Protein AF-A0A8J7PL52-F1 (afdb_monomer_lite)

Radius of gyration: 14.17 Å; chains: 1; bounding box: 39×32×34 Å

Structure (mmCIF, N/CA/C/O backbone):
data_AF-A0A8J7PL52-F1
#
_entry.id   AF-A0A8J7PL52-F1
#
loop_
_atom_site.group_PDB
_atom_site.id
_atom_site.type_symbol
_atom_site.label_atom_id
_atom_site.label_alt_id
_atom_site.label_comp_id
_atom_site.label_asym_id
_atom_site.label_entity_id
_atom_site.label_seq_id
_atom_site.pdbx_PDB_ins_code
_atom_site.Cartn_x
_atom_site.Cartn_y
_atom_site.Cartn_z
_atom_site.occupancy
_atom_site.B_iso_or_equiv
_atom_site.auth_seq_id
_atom_site.auth_comp_id
_atom_site.auth_asym_id
_atom_site.auth_atom_id
_atom_site.pdbx_PDB_model_num
ATOM 1 N N . LEU A 1 1 ? 4.725 17.371 16.155 1.00 55.59 1 LEU A N 1
ATOM 2 C CA . LEU A 1 1 ? 4.715 17.579 14.690 1.00 55.59 1 LEU A CA 1
ATOM 3 C C . LEU A 1 1 ? 3.381 18.210 14.298 1.00 55.59 1 LEU A C 1
ATOM 5 O O . LEU A 1 1 ? 2.361 17.614 14.605 1.00 55.59 1 LEU A O 1
ATOM 9 N N . ARG A 1 2 ? 3.364 19.406 13.696 1.00 74.69 2 ARG A N 1
ATOM 10 C CA . ARG A 1 2 ? 2.141 20.050 13.156 1.00 74.69 2 ARG A CA 1
ATOM 11 C C . ARG A 1 2 ? 2.267 20.385 11.660 1.00 74.69 2 ARG A C 1
ATOM 13 O O . ARG A 1 2 ? 1.568 21.255 11.165 1.00 74.69 2 ARG A O 1
ATOM 20 N N . SER A 1 3 ? 3.195 19.735 10.958 1.00 84.31 3 SER A N 1
ATOM 21 C CA . SER A 1 3 ? 3.401 19.930 9.522 1.00 84.31 3 SER A CA 1
ATOM 22 C C . SER A 1 3 ? 3.260 18.602 8.786 1.00 84.31 3 SER A C 1
ATOM 24 O O . SER A 1 3 ? 3.773 17.583 9.255 1.00 84.31 3 SER A O 1
ATOM 26 N N . HIS A 1 4 ? 2.595 18.643 7.631 1.00 85.69 4 HIS A N 1
ATOM 27 C CA . HIS A 1 4 ? 2.434 17.517 6.710 1.00 85.69 4 HIS A CA 1
ATOM 28 C C . HIS A 1 4 ? 3.709 17.219 5.909 1.00 85.69 4 HIS A C 1
ATOM 30 O O . HIS A 1 4 ? 3.846 16.118 5.384 1.00 85.69 4 HIS A O 1
ATOM 36 N N . THR A 1 5 ? 4.693 18.130 5.904 1.00 90.50 5 THR A N 1
ATOM 37 C CA . THR A 1 5 ? 5.919 18.032 5.090 1.00 90.50 5 THR A CA 1
ATOM 38 C C . THR A 1 5 ? 6.642 16.689 5.216 1.00 90.50 5 THR A C 1
ATOM 40 O O . THR A 1 5 ? 7.154 16.169 4.231 1.00 90.50 5 THR A O 1
ATOM 43 N N . ALA A 1 6 ? 6.697 16.105 6.418 1.00 88.00 6 ALA A N 1
ATOM 44 C CA . ALA A 1 6 ? 7.358 14.815 6.616 1.00 88.00 6 ALA A CA 1
ATOM 45 C C . ALA A 1 6 ? 6.639 13.673 5.877 1.00 88.00 6 ALA A C 1
ATOM 47 O O . ALA A 1 6 ? 7.295 12.802 5.310 1.00 88.00 6 ALA A O 1
ATOM 48 N N . LEU A 1 7 ? 5.305 13.693 5.870 1.00 88.00 7 LEU A N 1
ATOM 49 C CA . LEU A 1 7 ? 4.492 12.705 5.170 1.00 88.00 7 LEU A CA 1
ATOM 50 C C . LEU A 1 7 ? 4.576 12.911 3.655 1.00 88.00 7 LEU A C 1
ATOM 52 O O . LEU A 1 7 ? 4.818 11.946 2.936 1.00 88.00 7 LEU A O 1
ATOM 56 N N . ASP A 1 8 ? 4.478 14.157 3.188 1.00 90.88 8 ASP A N 1
ATOM 57 C CA . ASP A 1 8 ? 4.597 14.485 1.764 1.00 90.88 8 ASP A CA 1
ATOM 58 C C . ASP A 1 8 ? 5.935 13.997 1.206 1.00 90.88 8 ASP A C 1
ATOM 60 O O . ASP A 1 8 ? 5.977 13.269 0.218 1.00 90.88 8 ASP A O 1
ATOM 64 N N . ASN A 1 9 ? 7.033 14.306 1.902 1.00 90.69 9 ASN A N 1
ATOM 65 C CA . ASN A 1 9 ? 8.378 13.910 1.487 1.00 90.69 9 ASN A CA 1
ATOM 66 C C . ASN A 1 9 ? 8.627 12.400 1.545 1.00 90.69 9 ASN A C 1
ATOM 68 O O . ASN A 1 9 ? 9.500 11.892 0.836 1.00 90.69 9 ASN A O 1
ATOM 72 N N . ALA A 1 10 ? 7.914 11.679 2.408 1.00 89.75 10 ALA A N 1
ATOM 73 C CA . ALA A 1 10 ? 8.072 10.238 2.567 1.00 89.75 10 ALA A CA 1
ATOM 74 C C . ALA A 1 10 ? 7.124 9.423 1.674 1.00 89.75 10 ALA A C 1
ATOM 76 O O . ALA A 1 10 ? 7.367 8.226 1.493 1.00 89.75 10 ALA A O 1
ATOM 77 N N . VAL A 1 11 ? 6.056 10.043 1.158 1.00 93.38 11 VAL A N 1
ATOM 78 C CA . VAL A 1 11 ? 4.938 9.349 0.507 1.00 93.38 11 VAL A CA 1
ATOM 79 C C . VAL A 1 11 ? 4.409 10.113 -0.702 1.00 93.38 11 VAL A C 1
ATOM 81 O O . VAL A 1 11 ? 4.616 9.674 -1.828 1.00 93.38 11 VAL A O 1
ATOM 84 N N . PHE A 1 12 ? 3.722 11.236 -0.486 1.00 92.06 12 PHE A N 1
ATOM 85 C CA . PHE A 1 12 ? 2.855 11.821 -1.514 1.00 92.06 12 PHE A CA 1
ATOM 86 C C . PHE A 1 12 ? 3.608 12.533 -2.638 1.00 92.06 12 PHE A C 1
ATOM 88 O O . PHE A 1 12 ? 3.080 12.655 -3.736 1.00 92.06 12 PHE A O 1
ATOM 95 N N . ASN A 1 13 ? 4.848 12.971 -2.404 1.00 92.25 13 ASN A N 1
ATOM 96 C CA . ASN A 1 13 ? 5.658 13.626 -3.431 1.00 92.25 13 ASN A CA 1
ATOM 97 C C . ASN A 1 13 ? 6.450 12.656 -4.320 1.00 92.25 13 ASN A C 1
ATOM 99 O O . ASN A 1 13 ? 7.263 13.100 -5.133 1.00 92.25 13 ASN A O 1
ATOM 103 N N . LYS A 1 14 ? 6.274 11.339 -4.151 1.00 90.31 14 LYS A N 1
ATOM 104 C CA . LYS A 1 14 ? 6.951 10.358 -4.999 1.00 90.31 14 LYS A CA 1
ATOM 105 C C . LYS A 1 14 ? 6.273 10.308 -6.368 1.00 90.31 14 LYS A C 1
ATOM 107 O O . LYS A 1 14 ? 5.055 10.176 -6.416 1.00 90.31 14 LYS A O 1
ATOM 112 N N . PRO A 1 15 ? 7.033 10.336 -7.478 1.00 90.75 15 PRO A N 1
ATOM 113 C CA . PRO A 1 15 ? 6.455 10.298 -8.825 1.00 90.75 15 PRO A CA 1
ATOM 114 C C . PRO A 1 15 ? 5.703 8.991 -9.122 1.00 90.75 15 PRO A C 1
ATOM 116 O O . PRO A 1 15 ? 4.910 8.936 -10.050 1.00 90.75 15 PRO A O 1
ATOM 119 N N . TYR A 1 16 ? 5.953 7.952 -8.327 1.00 91.50 16 TYR A N 1
ATOM 120 C CA . TYR A 1 16 ? 5.304 6.645 -8.388 1.00 91.50 16 TYR A CA 1
ATOM 121 C C . TYR A 1 16 ? 4.254 6.431 -7.283 1.00 91.50 16 TYR A C 1
ATOM 123 O O . TYR A 1 16 ? 3.842 5.299 -7.038 1.00 91.50 16 TYR A O 1
ATOM 131 N N . PHE A 1 17 ? 3.855 7.481 -6.556 1.00 95.12 17 PHE A N 1
ATOM 132 C CA . PHE A 1 17 ? 2.730 7.379 -5.631 1.00 95.12 17 PHE A CA 1
ATOM 133 C C . PHE A 1 17 ? 1.433 7.153 -6.414 1.00 95.12 17 PHE A C 1
ATOM 135 O O . PHE A 1 17 ? 1.078 7.959 -7.272 1.00 95.12 17 PHE A O 1
ATOM 142 N N . ASP A 1 18 ? 0.722 6.077 -6.083 1.00 96.62 18 ASP A N 1
ATOM 143 C CA . ASP A 1 18 ? -0.603 5.777 -6.618 1.00 96.62 18 ASP A CA 1
ATOM 144 C C . ASP A 1 18 ? -1.644 5.869 -5.486 1.00 96.62 18 ASP A C 1
ATOM 146 O O . ASP A 1 18 ? -1.603 5.059 -4.550 1.00 96.62 18 ASP A O 1
ATOM 150 N N . PRO A 1 19 ? -2.597 6.819 -5.551 1.00 96.38 19 PRO A N 1
ATOM 151 C CA . PRO A 1 19 ? -3.694 6.909 -4.593 1.00 96.38 19 PRO A CA 1
ATOM 15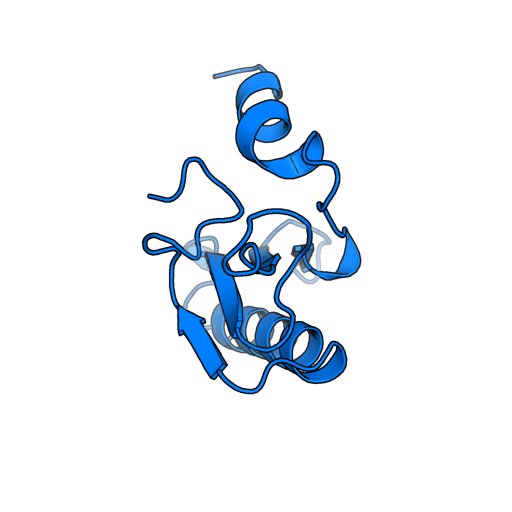2 C C . PRO A 1 19 ? -4.508 5.616 -4.460 1.00 96.38 19 PRO A C 1
ATOM 154 O O . PRO A 1 19 ? -5.015 5.339 -3.375 1.00 96.38 19 PRO A O 1
ATOM 157 N N . ALA A 1 20 ? -4.619 4.805 -5.518 1.00 97.69 20 ALA A N 1
ATOM 158 C CA . ALA A 1 20 ? -5.352 3.540 -5.479 1.00 97.69 20 ALA A CA 1
ATOM 159 C C . ALA A 1 20 ? -4.677 2.482 -4.586 1.00 97.69 20 ALA A C 1
ATOM 161 O O . ALA A 1 20 ? -5.345 1.557 -4.124 1.00 97.69 20 ALA A O 1
ATOM 162 N N . GLY A 1 21 ? -3.379 2.636 -4.298 1.00 97.12 21 GLY A N 1
ATOM 163 C CA . GLY A 1 21 ? -2.643 1.808 -3.342 1.00 97.12 21 GLY A CA 1
ATOM 164 C C . GLY A 1 21 ? -2.787 2.252 -1.882 1.00 97.12 21 GLY A C 1
ATOM 165 O O . GLY A 1 21 ? -2.299 1.553 -0.987 1.00 97.12 21 GLY A O 1
ATOM 166 N N . PHE A 1 22 ? -3.433 3.396 -1.618 1.00 97.75 22 PHE A N 1
ATOM 167 C CA . PHE A 1 22 ? -3.606 3.973 -0.284 1.00 97.75 22 PHE A CA 1
ATOM 168 C C . PHE A 1 22 ? -5.055 3.826 0.199 1.00 97.75 22 PHE A C 1
ATOM 170 O O . PHE A 1 22 ? -5.963 4.533 -0.230 1.00 97.75 22 PHE A O 1
ATOM 177 N N . PHE A 1 23 ? -5.273 2.923 1.150 1.00 98.38 23 PHE A N 1
ATOM 178 C CA . PHE A 1 23 ? -6.594 2.591 1.670 1.00 98.38 23 PHE A CA 1
ATOM 179 C C . PHE A 1 23 ? -6.846 3.250 3.015 1.00 98.38 23 PHE A C 1
ATOM 181 O O . PHE A 1 23 ? -6.013 3.189 3.920 1.00 98.38 23 PHE A O 1
ATOM 188 N N . VAL A 1 24 ? -8.046 3.794 3.176 1.00 98.00 24 VAL A N 1
ATOM 189 C CA . VAL A 1 24 ? -8.548 4.341 4.434 1.00 98.00 24 VAL A CA 1
ATOM 190 C C . VAL A 1 24 ? -9.771 3.539 4.860 1.00 98.00 24 VAL A C 1
ATOM 192 O O . VAL A 1 24 ? -10.629 3.222 4.041 1.00 98.00 24 VAL A O 1
ATOM 195 N N . ALA A 1 25 ? -9.834 3.188 6.142 1.00 98.19 25 ALA A N 1
ATOM 196 C CA . ALA A 1 25 ? -11.013 2.597 6.755 1.00 98.19 25 ALA A CA 1
ATOM 197 C C . ALA A 1 25 ? -11.713 3.645 7.617 1.00 98.19 25 ALA A C 1
ATOM 199 O O . ALA A 1 25 ? -11.073 4.284 8.459 1.00 98.19 25 ALA A O 1
ATOM 200 N N . GLU A 1 26 ? -13.022 3.762 7.446 1.00 97.94 26 GLU A N 1
ATOM 201 C CA . GLU A 1 26 ? -13.898 4.608 8.251 1.00 97.94 26 GLU A CA 1
ATOM 202 C C . GLU A 1 26 ? -14.844 3.732 9.080 1.00 97.94 26 GLU A C 1
ATOM 204 O O . GLU A 1 26 ?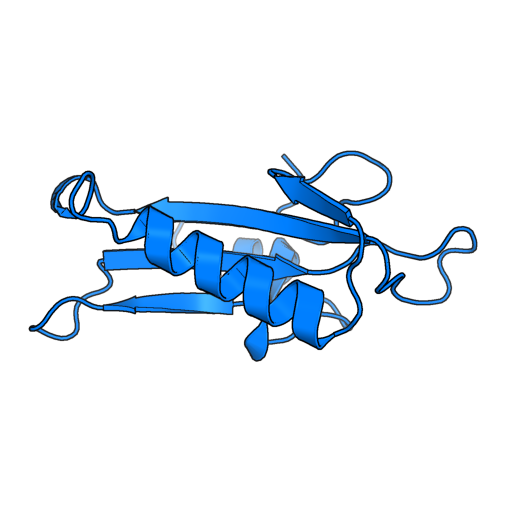 -15.155 2.603 8.696 1.00 97.94 26 GLU A O 1
ATOM 209 N N . ASP A 1 27 ? -15.244 4.222 10.250 1.00 95.56 27 ASP A N 1
ATOM 210 C CA . ASP A 1 27 ? -16.336 3.636 11.025 1.00 95.56 27 ASP A CA 1
ATOM 211 C C . ASP A 1 27 ? -17.704 4.123 10.518 1.00 95.56 27 ASP A C 1
ATOM 213 O O . ASP A 1 27 ? -17.791 5.001 9.660 1.00 95.56 27 ASP A O 1
ATOM 217 N N . ASP A 1 28 ? -18.786 3.583 11.080 1.00 94.38 28 ASP A N 1
ATOM 218 C CA . ASP A 1 28 ? -20.159 3.930 10.676 1.00 94.38 28 ASP A CA 1
ATOM 219 C C . ASP A 1 28 ? -20.504 5.419 10.882 1.00 94.38 28 ASP A C 1
ATOM 221 O O . ASP A 1 28 ? -21.478 5.919 10.325 1.00 94.38 28 ASP A O 1
ATOM 225 N N . ALA A 1 29 ? -19.716 6.140 11.687 1.00 96.00 29 ALA A N 1
ATOM 226 C CA . ALA A 1 29 ? -19.858 7.573 11.922 1.00 96.00 29 ALA A CA 1
ATOM 227 C C . ALA A 1 29 ? -18.939 8.421 11.015 1.00 96.00 29 ALA A C 1
ATOM 229 O O . ALA A 1 29 ? -18.832 9.630 11.228 1.00 96.00 29 ALA A O 1
ATOM 230 N N . GLY A 1 30 ? -18.256 7.810 10.039 1.00 95.88 30 GLY A N 1
ATOM 231 C CA . GLY A 1 30 ? -17.335 8.477 9.114 1.00 95.88 30 GLY A CA 1
ATOM 232 C C . GLY A 1 30 ? -15.985 8.848 9.734 1.00 95.88 30 GLY A C 1
ATOM 233 O O . GLY A 1 30 ? -15.275 9.714 9.224 1.00 95.88 30 GLY A O 1
ATOM 234 N N . ARG A 1 31 ? -15.610 8.254 10.873 1.00 95.75 31 ARG A N 1
ATOM 235 C CA . ARG A 1 31 ? -14.327 8.541 11.534 1.00 95.75 31 ARG A CA 1
ATOM 236 C C . ARG A 1 31 ? -13.267 7.549 11.087 1.00 95.75 31 ARG A C 1
ATOM 238 O O . ARG A 1 31 ? -13.517 6.353 11.005 1.00 95.75 31 ARG A O 1
ATOM 245 N N . LEU A 1 32 ? -12.038 8.030 10.911 1.00 96.81 32 LEU A N 1
ATOM 246 C CA . LEU A 1 32 ? -10.892 7.192 10.547 1.00 96.81 32 LEU A CA 1
ATOM 247 C C . LEU A 1 32 ? -10.656 6.070 11.569 1.00 96.81 32 LEU A C 1
ATOM 249 O O . LEU A 1 32 ? -10.204 6.334 12.684 1.00 96.81 32 LEU A O 1
ATOM 253 N N . ALA A 1 33 ? -10.871 4.823 11.162 1.00 97.81 33 ALA A N 1
ATOM 254 C CA . ALA A 1 33 ? -10.621 3.612 11.942 1.00 97.81 33 ALA A CA 1
ATOM 255 C C . ALA A 1 33 ? -9.215 3.030 11.697 1.00 97.81 33 ALA A C 1
ATOM 257 O O . ALA A 1 33 ? -8.631 2.388 12.579 1.00 97.81 33 ALA A O 1
ATOM 258 N N . GLY A 1 34 ? -8.642 3.271 10.517 1.00 97.81 34 GLY A N 1
ATOM 259 C CA . GLY A 1 34 ? -7.310 2.800 10.147 1.00 97.81 34 GLY A CA 1
ATOM 260 C C . GLY A 1 34 ? -6.929 3.162 8.716 1.00 97.81 34 GLY A C 1
ATOM 261 O O . GLY A 1 34 ? -7.713 3.767 7.991 1.00 97.81 34 GLY A O 1
ATOM 262 N N . PHE A 1 35 ? -5.721 2.780 8.317 1.00 98.06 35 PHE A N 1
ATOM 263 C CA . PHE A 1 35 ? -5.257 2.906 6.939 1.00 98.06 35 PHE A CA 1
ATOM 264 C C . PHE A 1 35 ? -4.273 1.788 6.592 1.00 98.06 35 PHE A C 1
ATOM 266 O O . PHE A 1 35 ? -3.677 1.164 7.481 1.00 98.06 35 PHE A O 1
ATOM 273 N N . ALA A 1 36 ? -4.090 1.563 5.298 1.00 97.75 36 ALA A N 1
ATOM 274 C CA . ALA A 1 36 ? -3.028 0.731 4.764 1.00 97.75 36 ALA A CA 1
ATOM 275 C C . ALA A 1 36 ? -2.474 1.327 3.474 1.00 97.75 36 ALA A C 1
ATOM 277 O O . ALA A 1 36 ? -3.173 2.040 2.762 1.00 97.75 36 ALA A O 1
ATOM 278 N N . HIS A 1 37 ? -1.210 1.044 3.182 1.00 97.44 37 HIS A N 1
ATOM 279 C CA . HIS A 1 37 ? -0.560 1.537 1.976 1.00 97.44 37 HIS A CA 1
ATOM 280 C C . HIS A 1 37 ? 0.288 0.436 1.349 1.00 97.44 37 HIS A C 1
ATOM 282 O O . HIS A 1 37 ? 1.103 -0.190 2.035 1.00 97.44 37 HIS A O 1
ATOM 288 N N . ALA A 1 38 ? 0.092 0.218 0.053 1.00 96.88 38 ALA A N 1
ATOM 289 C CA . ALA A 1 38 ? 0.832 -0.734 -0.754 1.00 96.88 38 ALA A CA 1
ATOM 290 C C . ALA A 1 38 ? 1.477 -0.068 -1.974 1.00 96.88 38 ALA A C 1
ATOM 292 O O . ALA A 1 38 ? 0.971 0.922 -2.494 1.00 96.88 38 ALA A O 1
ATOM 293 N N . GLY A 1 39 ? 2.581 -0.639 -2.447 1.00 95.50 39 GLY A N 1
ATOM 294 C CA . GLY A 1 39 ? 3.277 -0.166 -3.638 1.00 95.50 39 GLY A CA 1
ATOM 295 C C . GLY A 1 39 ? 4.338 -1.139 -4.132 1.00 95.50 39 GLY A C 1
ATOM 296 O O . GLY A 1 39 ? 4.412 -2.282 -3.680 1.00 95.50 39 GLY A O 1
ATOM 297 N N . PHE A 1 40 ? 5.174 -0.660 -5.048 1.00 95.19 40 PHE A N 1
ATOM 298 C CA . PHE A 1 40 ? 6.153 -1.467 -5.775 1.00 95.19 40 PHE A CA 1
ATOM 299 C C . PHE A 1 40 ? 7.554 -0.894 -5.621 1.00 95.19 40 PHE A C 1
ATOM 301 O O . PHE A 1 40 ? 7.726 0.320 -5.544 1.00 95.19 40 PHE A O 1
ATOM 308 N N . GLY A 1 41 ? 8.555 -1.769 -5.559 1.00 90.56 41 GLY A N 1
ATOM 309 C CA . GLY A 1 41 ? 9.953 -1.348 -5.619 1.00 90.56 41 GLY A CA 1
ATOM 310 C C . GLY A 1 41 ? 10.404 -1.046 -7.050 1.00 90.56 41 GLY A 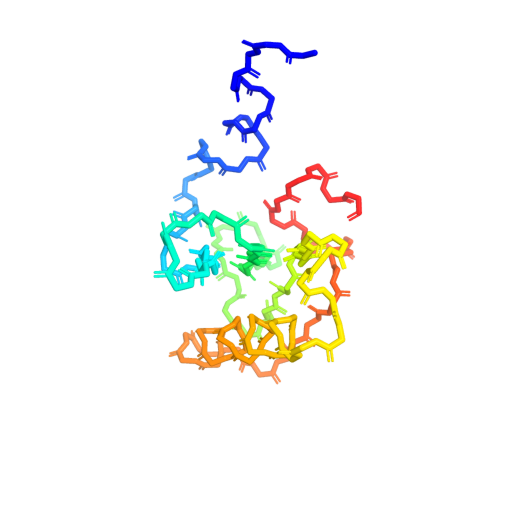C 1
ATOM 311 O O . GLY A 1 41 ? 9.659 -1.293 -7.999 1.00 90.56 41 GLY A O 1
ATOM 312 N N . PRO A 1 42 ? 11.627 -0.521 -7.211 1.00 91.25 42 PRO A N 1
ATOM 313 C CA . PRO A 1 42 ? 12.221 -0.362 -8.528 1.00 91.25 42 PRO A CA 1
ATOM 314 C C . PRO A 1 42 ? 12.609 -1.721 -9.133 1.00 91.25 42 PRO A C 1
ATOM 316 O O . PRO A 1 42 ? 12.819 -2.692 -8.404 1.00 91.25 42 PRO A O 1
ATOM 319 N N . ASN A 1 43 ? 12.749 -1.763 -10.455 1.00 91.56 43 ASN A N 1
ATOM 320 C CA . ASN A 1 43 ? 13.469 -2.820 -11.165 1.00 91.56 43 ASN A CA 1
ATOM 321 C C . ASN A 1 43 ? 14.993 -2.732 -10.923 1.00 91.56 43 ASN A C 1
ATOM 323 O O . ASN A 1 43 ? 15.488 -1.780 -10.317 1.00 91.56 43 ASN A O 1
ATOM 327 N N . ASP A 1 44 ? 15.743 -3.732 -11.394 1.00 89.56 44 ASP A N 1
ATOM 328 C CA . ASP A 1 44 ? 17.176 -3.882 -11.091 1.00 89.56 44 ASP A CA 1
ATOM 329 C C . ASP A 1 44 ? 18.047 -2.701 -11.559 1.00 89.56 44 ASP A C 1
ATOM 331 O O . ASP A 1 44 ? 19.030 -2.362 -10.900 1.00 89.56 44 ASP A O 1
ATOM 335 N N . ASP A 1 45 ? 17.687 -2.053 -12.671 1.00 92.31 45 ASP A N 1
ATOM 336 C CA . ASP A 1 45 ? 18.411 -0.899 -13.224 1.00 92.31 45 ASP A CA 1
ATOM 337 C C . ASP A 1 45 ? 17.891 0.461 -12.719 1.00 92.31 45 ASP A C 1
ATOM 339 O O . ASP A 1 45 ? 18.400 1.509 -13.122 1.00 92.31 45 ASP A O 1
ATOM 343 N N . LEU A 1 46 ? 16.912 0.450 -11.807 1.00 88.94 46 LEU A N 1
ATOM 344 C CA . LEU A 1 46 ? 16.290 1.625 -11.192 1.00 88.94 46 LEU A CA 1
ATOM 345 C C . LEU A 1 46 ? 15.589 2.576 -12.180 1.00 88.94 46 LEU A C 1
ATOM 347 O O . LEU A 1 46 ? 15.361 3.743 -11.850 1.00 88.94 46 LEU A O 1
ATOM 351 N N . SER A 1 47 ? 15.233 2.102 -13.374 1.00 91.44 47 SER A N 1
ATOM 352 C CA . SER A 1 47 ? 14.570 2.912 -14.402 1.00 91.44 47 SER A CA 1
ATOM 353 C C . SER A 1 47 ? 13.046 2.981 -14.249 1.00 91.44 47 SER A C 1
ATOM 355 O O . SER A 1 47 ? 12.432 3.951 -14.695 1.00 91.44 47 SER A O 1
ATOM 357 N N . ALA A 1 48 ? 12.425 1.975 -13.624 1.00 92.75 48 ALA A N 1
ATOM 358 C CA . ALA A 1 48 ? 10.970 1.849 -13.513 1.00 92.75 48 ALA A CA 1
ATOM 359 C C . ALA A 1 48 ? 10.543 1.044 -12.273 1.00 92.75 48 ALA A C 1
ATOM 361 O O . ALA A 1 48 ? 11.376 0.511 -11.542 1.00 92.75 48 ALA A O 1
ATOM 362 N N . LEU A 1 49 ? 9.232 0.943 -12.032 1.00 94.06 49 LEU A N 1
ATOM 363 C CA . LEU A 1 49 ? 8.679 0.045 -11.015 1.00 94.06 49 LEU A CA 1
ATOM 364 C C . LEU A 1 49 ? 8.707 -1.410 -11.497 1.00 94.06 49 LEU A C 1
ATOM 366 O O . LEU A 1 49 ? 8.300 -1.702 -12.621 1.00 94.06 49 LEU A O 1
ATOM 370 N N . ASP A 1 50 ? 9.098 -2.330 -10.619 1.00 94.50 50 ASP A N 1
ATOM 371 C CA . ASP A 1 50 ? 8.887 -3.762 -10.822 1.00 94.50 50 ASP A CA 1
ATOM 372 C C . ASP A 1 50 ? 7.546 -4.186 -10.214 1.00 94.50 50 ASP A C 1
ATOM 374 O O . ASP A 1 50 ? 7.398 -4.355 -9.001 1.00 94.50 50 ASP A O 1
ATOM 378 N N . HIS A 1 51 ? 6.558 -4.394 -11.081 1.00 96.06 51 HIS A N 1
ATOM 379 C CA . HIS A 1 51 ? 5.217 -4.802 -10.671 1.00 96.06 51 HIS A CA 1
ATOM 380 C C . HIS A 1 51 ? 5.126 -6.268 -10.239 1.00 96.06 51 HIS A C 1
ATOM 382 O O . HIS A 1 51 ? 4.108 -6.668 -9.683 1.00 96.06 51 HIS A O 1
ATOM 388 N N . SER A 1 52 ? 6.161 -7.086 -10.452 1.00 96.19 52 SER A N 1
ATOM 389 C CA . SER A 1 52 ? 6.130 -8.496 -10.052 1.00 96.19 52 SER A CA 1
ATOM 390 C C . SER A 1 52 ? 6.286 -8.696 -8.536 1.00 96.19 52 SER A C 1
ATOM 392 O O . SER A 1 52 ? 5.819 -9.716 -8.008 1.00 96.19 52 SER A O 1
ATOM 394 N N . HIS A 1 53 ? 6.842 -7.702 -7.829 1.00 93.81 53 HIS A N 1
ATOM 395 C CA . HIS A 1 53 ? 7.075 -7.703 -6.382 1.00 93.81 53 HIS A CA 1
ATOM 396 C C . HIS A 1 53 ? 6.322 -6.563 -5.680 1.00 93.81 53 HIS A C 1
ATOM 398 O O . HIS A 1 53 ? 6.788 -5.426 -5.599 1.00 93.81 53 HIS A O 1
ATOM 404 N N . GLY A 1 54 ? 5.165 -6.889 -5.106 1.00 95.62 54 GLY A N 1
ATOM 405 C CA . GLY A 1 54 ? 4.359 -5.954 -4.328 1.00 95.62 54 GLY A CA 1
ATOM 406 C C . GLY A 1 54 ? 4.770 -5.893 -2.856 1.00 95.62 54 GLY A C 1
ATOM 407 O O . GLY A 1 54 ? 5.150 -6.902 -2.255 1.00 95.62 54 GLY A O 1
ATOM 408 N N . VAL A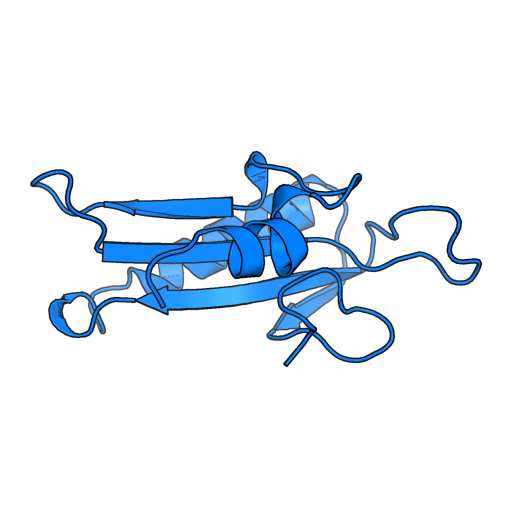 1 55 ? 4.642 -4.717 -2.243 1.00 95.50 55 VAL A N 1
ATOM 409 C CA . VAL A 1 55 ? 4.920 -4.493 -0.819 1.00 95.50 55 VAL A CA 1
ATOM 410 C C . VAL A 1 55 ? 3.722 -3.851 -0.146 1.00 95.50 55 VAL A C 1
ATOM 412 O O . VAL A 1 55 ? 3.228 -2.820 -0.592 1.00 95.50 55 VAL A O 1
ATOM 415 N N . VAL A 1 56 ? 3.305 -4.419 0.981 1.00 96.31 56 VAL A N 1
ATOM 416 C CA . VAL A 1 56 ? 2.426 -3.754 1.944 1.00 96.31 56 VAL A CA 1
ATOM 417 C C . VAL A 1 56 ? 3.316 -2.976 2.910 1.00 96.31 56 VAL A C 1
ATOM 419 O O . VAL A 1 56 ? 3.981 -3.560 3.767 1.00 96.31 56 VAL A O 1
ATOM 422 N N . CYS A 1 57 ? 3.384 -1.658 2.732 1.00 94.12 57 CYS A N 1
ATOM 423 C CA . CYS A 1 57 ? 4.349 -0.790 3.405 1.00 94.12 57 CYS A CA 1
ATOM 424 C C . CYS A 1 57 ? 3.931 -0.410 4.824 1.00 94.12 57 CYS A C 1
ATOM 426 O O . CYS A 1 57 ? 4.784 -0.245 5.690 1.00 94.12 57 CYS A O 1
ATOM 428 N N . ALA A 1 58 ? 2.632 -0.247 5.063 1.00 94.00 58 ALA A N 1
ATOM 429 C CA . ALA A 1 58 ? 2.106 0.106 6.373 1.00 94.00 58 ALA A CA 1
ATOM 430 C C . ALA A 1 58 ? 0.676 -0.405 6.532 1.00 94.00 58 ALA A C 1
ATOM 432 O O . ALA A 1 58 ? -0.117 -0.338 5.594 1.00 94.00 58 ALA A O 1
ATOM 433 N N . ILE A 1 59 ? 0.345 -0.862 7.741 1.00 96.06 59 ILE A N 1
ATOM 434 C CA . ILE A 1 59 ? -1.029 -1.083 8.201 1.00 96.06 59 ILE A CA 1
ATOM 435 C C . ILE A 1 59 ? -1.120 -0.540 9.622 1.00 96.06 59 ILE A C 1
ATOM 437 O O . ILE A 1 59 ? -0.364 -0.954 10.502 1.00 96.06 59 ILE A O 1
ATOM 441 N N . ALA A 1 60 ? -2.074 0.352 9.864 1.00 96.25 60 ALA A N 1
ATOM 442 C CA . ALA A 1 60 ? -2.364 0.845 11.200 1.00 96.25 60 ALA A CA 1
ATOM 443 C C . ALA A 1 60 ? -3.869 0.841 11.457 1.00 96.25 60 ALA A C 1
ATOM 445 O O . ALA A 1 60 ? -4.663 1.300 10.641 1.00 96.25 60 ALA A O 1
ATOM 446 N N . VAL A 1 61 ? -4.252 0.346 12.633 1.00 98.25 61 VAL A N 1
ATOM 447 C CA . VAL A 1 61 ? -5.641 0.318 13.101 1.00 98.25 61 VAL A CA 1
ATOM 448 C C . VAL A 1 61 ? -5.698 0.949 14.482 1.00 98.25 61 VAL A C 1
ATOM 450 O O . VAL A 1 61 ? -4.908 0.588 15.374 1.00 98.25 61 VAL A O 1
ATOM 453 N N . ARG A 1 62 ? -6.639 1.880 14.665 1.00 97.44 62 ARG A N 1
ATOM 454 C CA . ARG A 1 62 ? -6.879 2.519 15.960 1.00 97.44 62 ARG A CA 1
ATOM 455 C C . ARG A 1 62 ? -7.200 1.465 17.025 1.00 97.44 62 ARG A C 1
ATOM 457 O O . ARG A 1 62 ? -7.924 0.521 16.707 1.00 97.44 62 ARG A O 1
ATOM 464 N N . PRO A 1 63 ? -6.675 1.578 18.259 1.00 97.25 63 PRO A N 1
ATOM 465 C CA . PRO A 1 63 ? -6.867 0.579 19.314 1.00 97.25 63 PRO A CA 1
ATOM 466 C C . PRO A 1 63 ? -8.312 0.089 19.482 1.00 97.25 63 PRO A C 1
ATOM 468 O O . PRO A 1 63 ? -8.545 -1.116 19.510 1.00 97.25 63 PRO A O 1
ATOM 471 N N . GLU A 1 64 ? -9.277 1.004 19.483 1.00 96.69 64 GLU A N 1
ATOM 472 C CA . GLU A 1 64 ? -10.715 0.761 19.638 1.00 96.69 64 GLU A CA 1
ATOM 473 C C . GLU A 1 64 ? -11.376 0.040 18.441 1.00 96.69 64 GLU A C 1
ATOM 475 O O . GLU A 1 64 ? -12.488 -0.489 18.549 1.00 96.69 64 GLU A O 1
ATOM 480 N N . HIS A 1 65 ? -10.671 -0.045 17.309 1.00 96.62 65 HIS A N 1
ATOM 481 C CA . HIS A 1 65 ? -11.074 -0.759 16.094 1.00 96.62 65 HIS A CA 1
ATOM 482 C C . HIS A 1 65 ? -10.272 -2.055 15.866 1.00 96.62 65 HIS A C 1
ATOM 484 O O . HIS A 1 65 ? -10.531 -2.804 14.918 1.00 96.62 65 HIS A O 1
ATOM 490 N N . ARG A 1 66 ? -9.298 -2.372 16.733 1.00 96.06 66 ARG A N 1
ATOM 491 C CA . ARG A 1 66 ? -8.521 -3.619 16.638 1.00 96.06 66 ARG A CA 1
ATOM 492 C C . ARG A 1 66 ? -9.389 -4.828 16.967 1.00 96.06 66 ARG A C 1
ATOM 494 O O . ARG A 1 66 ? -10.409 -4.731 17.635 1.00 96.06 66 ARG A O 1
ATOM 501 N N . ARG A 1 67 ? -8.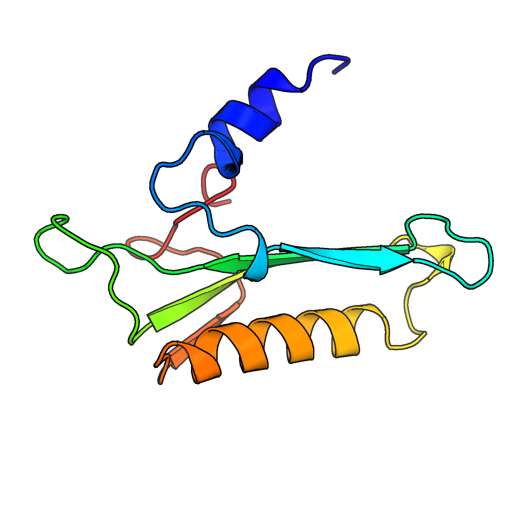965 -5.998 16.476 1.00 96.38 67 ARG A N 1
ATOM 502 C CA . ARG A 1 67 ? -9.661 -7.294 16.640 1.00 96.38 67 ARG A CA 1
ATOM 503 C C . ARG A 1 67 ? -11.073 -7.361 16.032 1.00 96.38 67 ARG A C 1
ATOM 505 O O . ARG A 1 67 ? -11.698 -8.408 16.118 1.00 96.38 67 ARG A O 1
ATOM 512 N N . LYS A 1 68 ? -11.505 -6.325 15.303 1.00 96.62 68 LYS A N 1
ATOM 513 C CA . LYS A 1 68 ? -12.761 -6.268 14.530 1.00 96.62 68 LYS A CA 1
ATOM 514 C C . LYS A 1 68 ? -12.562 -6.518 13.027 1.00 96.62 68 LYS A C 1
ATOM 516 O O . LYS A 1 68 ? -13.308 -6.011 12.208 1.00 96.62 68 LYS A O 1
ATOM 521 N N . LYS A 1 69 ? -11.496 -7.234 12.648 1.00 97.69 69 LYS A N 1
ATOM 522 C CA . LYS A 1 69 ? -11.128 -7.555 11.249 1.00 97.69 69 LYS A CA 1
ATOM 523 C C . LYS A 1 69 ? -10.810 -6.368 10.318 1.00 97.69 69 LYS A C 1
ATOM 525 O O . LYS A 1 69 ? -10.413 -6.623 9.190 1.00 97.69 69 LYS A O 1
ATOM 530 N N . VAL A 1 70 ? -10.811 -5.119 10.796 1.00 98.06 70 VAL A N 1
ATOM 531 C CA . VAL A 1 70 ? -10.401 -3.933 10.007 1.00 98.06 70 VAL A CA 1
ATOM 532 C C . VAL A 1 70 ? -9.026 -4.116 9.356 1.00 98.06 70 VAL A C 1
ATOM 534 O O . VAL A 1 70 ? -8.882 -3.961 8.152 1.00 98.06 70 VAL A O 1
ATOM 537 N N . GLY A 1 71 ? -8.016 -4.529 10.130 1.00 97.81 71 GLY A N 1
ATOM 538 C CA . GLY A 1 71 ? -6.672 -4.778 9.591 1.00 97.81 71 GLY A CA 1
ATOM 539 C C . GLY A 1 71 ? -6.614 -5.937 8.589 1.00 97.81 71 GLY A C 1
ATOM 540 O O . GLY A 1 71 ? -5.806 -5.904 7.671 1.00 97.81 71 GLY A O 1
ATOM 541 N N . THR A 1 72 ? -7.484 -6.942 8.741 1.00 98.25 72 THR A N 1
ATOM 542 C CA . THR A 1 72 ? -7.593 -8.062 7.795 1.00 98.25 72 THR A CA 1
ATOM 543 C C . THR A 1 72 ? -8.150 -7.585 6.459 1.00 98.25 72 THR A C 1
ATOM 545 O O . THR A 1 72 ? -7.596 -7.931 5.423 1.00 98.25 72 THR A O 1
ATOM 548 N N . GLU A 1 73 ? -9.203 -6.769 6.479 1.00 98.44 73 GLU A N 1
ATOM 549 C CA . GLU A 1 73 ? -9.776 -6.210 5.253 1.00 98.44 73 GLU A CA 1
ATOM 550 C C . GLU A 1 73 ? -8.813 -5.228 4.579 1.00 98.44 73 GLU A C 1
ATOM 552 O O . GLU A 1 73 ? -8.614 -5.305 3.372 1.00 98.44 73 GLU A O 1
ATOM 557 N N . LEU A 1 74 ? -8.149 -4.364 5.351 1.00 98.56 74 LEU A N 1
ATOM 558 C CA . LEU A 1 74 ? -7.120 -3.460 4.833 1.00 98.56 74 LEU A CA 1
ATOM 559 C C . LEU A 1 74 ? -5.980 -4.220 4.138 1.00 98.56 74 LEU A C 1
ATOM 561 O O . LEU A 1 74 ? -5.595 -3.859 3.029 1.00 98.56 74 LEU A O 1
ATOM 565 N N . LEU A 1 75 ? -5.477 -5.298 4.753 1.00 98.25 75 LEU A N 1
ATOM 566 C CA . LEU A 1 75 ? -4.473 -6.157 4.124 1.00 98.25 75 LEU A CA 1
ATOM 567 C C . LEU A 1 75 ? -5.010 -6.769 2.826 1.00 98.25 75 LEU A C 1
ATOM 569 O O . LEU A 1 75 ? -4.350 -6.671 1.798 1.00 98.25 75 LEU A O 1
ATOM 573 N N . ARG A 1 76 ? -6.222 -7.337 2.851 1.00 98.62 76 ARG A N 1
ATOM 574 C CA . ARG A 1 76 ? -6.854 -7.945 1.671 1.00 98.62 76 ARG A CA 1
ATOM 575 C C . ARG A 1 76 ? -6.949 -6.956 0.504 1.00 98.62 76 ARG A C 1
ATOM 577 O O . ARG A 1 76 ? -6.598 -7.311 -0.613 1.00 98.62 76 ARG A O 1
ATOM 584 N N . ARG A 1 77 ? -7.348 -5.705 0.766 1.00 98.62 77 ARG A N 1
ATOM 585 C CA . ARG A 1 77 ? -7.413 -4.633 -0.246 1.00 98.62 77 ARG A CA 1
ATOM 586 C C . ARG A 1 77 ? -6.048 -4.318 -0.848 1.00 98.62 77 ARG A C 1
ATOM 588 O O . ARG A 1 77 ? -5.941 -4.198 -2.064 1.00 98.62 77 ARG A O 1
ATOM 595 N N . CYS A 1 78 ? -5.010 -4.240 -0.017 1.00 98.50 78 CYS A N 1
ATOM 596 C CA . CYS A 1 78 ? -3.642 -4.089 -0.500 1.00 98.50 78 CYS A CA 1
ATOM 597 C C . CYS A 1 78 ? -3.219 -5.262 -1.390 1.00 98.50 78 CYS A C 1
ATOM 599 O O . CYS A 1 78 ? -2.642 -5.039 -2.449 1.00 98.50 78 CYS A O 1
ATOM 601 N N . GLU A 1 79 ? -3.501 -6.503 -0.990 1.00 98.38 79 GLU A N 1
ATOM 602 C CA . GLU A 1 79 ? -3.139 -7.669 -1.795 1.00 98.38 79 GLU A CA 1
ATOM 603 C C . GLU A 1 79 ? -3.889 -7.717 -3.132 1.00 98.38 79 GLU A C 1
ATOM 605 O O . GLU A 1 79 ? -3.277 -8.021 -4.154 1.00 98.38 79 GLU A O 1
ATOM 610 N N . ASP A 1 80 ? -5.187 -7.400 -3.139 1.00 98.69 80 ASP A N 1
ATOM 611 C CA . ASP A 1 80 ? -6.002 -7.340 -4.357 1.00 98.69 80 ASP A CA 1
ATOM 612 C C . ASP A 1 80 ? -5.470 -6.280 -5.326 1.00 98.69 80 ASP A C 1
ATOM 614 O O . ASP A 1 80 ? -5.313 -6.557 -6.513 1.00 98.69 80 ASP A O 1
ATOM 618 N N . TYR A 1 81 ? -5.138 -5.089 -4.817 1.00 98.62 81 TYR A N 1
ATOM 619 C CA . TYR A 1 81 ? -4.520 -4.020 -5.602 1.00 98.62 81 TYR A CA 1
ATOM 620 C C . TYR A 1 81 ? -3.182 -4.460 -6.207 1.00 98.62 81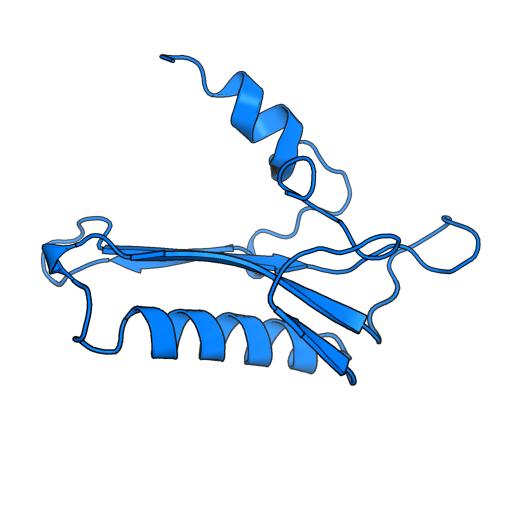 TYR A C 1
ATOM 622 O O . TYR A 1 81 ? -2.981 -4.351 -7.417 1.00 98.62 81 TYR A O 1
ATOM 630 N N . LEU A 1 82 ? -2.290 -5.029 -5.389 1.00 98.31 82 LEU A N 1
ATOM 631 C CA . LEU A 1 82 ? -0.974 -5.472 -5.850 1.00 98.31 82 LEU A CA 1
ATOM 632 C C . LEU A 1 82 ? -1.096 -6.577 -6.910 1.00 98.31 82 LEU A C 1
ATOM 634 O O . LEU A 1 82 ? -0.456 -6.499 -7.959 1.00 98.31 82 LEU A O 1
ATOM 638 N N . ARG A 1 83 ? -1.939 -7.591 -6.672 1.00 98.50 83 ARG A N 1
ATOM 639 C CA . ARG A 1 83 ? -2.181 -8.679 -7.636 1.00 98.50 83 ARG A CA 1
ATOM 640 C C . ARG A 1 83 ? -2.843 -8.167 -8.913 1.00 98.50 83 ARG A C 1
ATOM 642 O O . ARG A 1 83 ? -2.452 -8.593 -9.997 1.00 98.50 83 ARG A O 1
ATOM 649 N N . GLY A 1 84 ? -3.792 -7.238 -8.799 1.00 98.44 84 GLY A N 1
ATOM 650 C CA . GLY A 1 84 ? -4.469 -6.611 -9.936 1.00 98.44 84 GLY A CA 1
ATOM 651 C C . GLY A 1 84 ? -3.517 -5.872 -10.879 1.00 98.44 84 GLY A C 1
ATOM 652 O O . GLY A 1 84 ? -3.768 -5.816 -12.079 1.00 98.44 84 GLY A O 1
ATOM 653 N N . LEU A 1 85 ? -2.392 -5.379 -10.355 1.00 97.62 85 LEU A N 1
ATOM 654 C CA . LEU A 1 85 ? -1.338 -4.715 -11.126 1.00 97.62 85 LEU A CA 1
ATOM 655 C C . LEU A 1 85 ? -0.177 -5.636 -11.538 1.00 97.62 85 LEU A C 1
ATOM 657 O O . LEU A 1 85 ? 0.782 -5.163 -12.149 1.00 97.62 85 LEU A O 1
ATOM 661 N N . GLY A 1 86 ? -0.271 -6.942 -11.261 1.00 97.69 86 GLY A N 1
ATOM 662 C CA . GLY A 1 86 ? 0.667 -7.956 -11.753 1.00 97.69 86 GLY A CA 1
ATOM 663 C C . GLY A 1 86 ? 1.608 -8.563 -10.709 1.00 97.69 86 GLY A C 1
ATOM 664 O O . GLY A 1 86 ? 2.464 -9.373 -11.082 1.00 97.69 86 GLY A O 1
ATOM 665 N N . ALA A 1 87 ? 1.449 -8.238 -9.421 1.00 97.50 87 ALA A N 1
ATOM 666 C CA . ALA A 1 87 ? 2.295 -8.802 -8.373 1.00 97.50 87 ALA A CA 1
ATOM 667 C C . ALA A 1 87 ? 2.122 -10.317 -8.254 1.00 97.50 87 ALA A C 1
ATOM 669 O O . ALA A 1 87 ? 1.015 -10.836 -8.097 1.00 97.50 87 ALA A O 1
ATOM 670 N N . ARG A 1 88 ? 3.251 -11.027 -8.261 1.00 97.00 88 ARG A N 1
ATOM 671 C CA . ARG A 1 88 ? 3.331 -12.482 -8.050 1.00 97.00 88 ARG A CA 1
ATOM 672 C C . ARG A 1 88 ? 3.875 -12.819 -6.670 1.00 97.00 88 ARG A C 1
ATOM 674 O O . ARG A 1 88 ? 3.566 -13.873 -6.122 1.00 97.00 88 ARG A O 1
ATOM 681 N N . VAL A 1 89 ? 4.659 -11.907 -6.103 1.00 94.81 89 VAL A N 1
ATOM 682 C CA . VAL A 1 89 ? 5.215 -11.999 -4.757 1.00 94.81 89 VAL A CA 1
ATOM 683 C C . VAL A 1 89 ? 4.734 -10.797 -3.958 1.00 94.81 89 VAL A C 1
ATOM 685 O O . VAL A 1 89 ? 4.871 -9.662 -4.410 1.00 94.81 89 VAL A O 1
ATOM 688 N N . LEU A 1 90 ? 4.187 -11.044 -2.767 1.00 94.81 90 LEU A N 1
ATOM 689 C CA . LEU A 1 90 ? 3.755 -10.003 -1.836 1.00 94.81 90 LEU A CA 1
ATOM 690 C C . LEU A 1 90 ? 4.630 -10.038 -0.584 1.00 94.81 90 LEU A C 1
ATOM 692 O O . LEU A 1 90 ? 4.843 -11.100 0.002 1.00 94.81 90 LEU A O 1
ATOM 696 N N . ARG A 1 91 ? 5.131 -8.876 -0.165 1.00 92.81 91 ARG A N 1
ATOM 697 C CA . ARG A 1 91 ? 5.951 -8.718 1.042 1.00 92.81 91 ARG A CA 1
ATOM 698 C C . ARG A 1 91 ? 5.232 -7.860 2.075 1.00 92.81 91 ARG A C 1
ATOM 700 O O . ARG A 1 91 ? 4.649 -6.831 1.741 1.00 92.81 91 ARG A O 1
ATOM 707 N N . ALA A 1 92 ? 5.320 -8.271 3.335 1.00 90.75 92 ALA A N 1
ATOM 708 C CA . ALA A 1 92 ? 4.898 -7.463 4.470 1.00 90.75 92 ALA A CA 1
ATOM 709 C C . ALA A 1 92 ? 6.098 -6.666 4.995 1.00 90.75 92 ALA A C 1
ATOM 711 O O . ALA A 1 92 ? 7.072 -7.257 5.458 1.00 90.75 92 ALA A O 1
ATOM 712 N N . GLY A 1 93 ? 6.007 -5.339 4.929 1.00 83.12 93 GLY A N 1
ATOM 713 C CA . GLY A 1 93 ? 7.080 -4.430 5.322 1.00 83.12 93 GLY A CA 1
ATOM 714 C C . GLY A 1 93 ? 8.116 -4.201 4.209 1.00 83.12 93 GLY A C 1
ATOM 715 O O . GLY A 1 93 ? 8.447 -5.125 3.457 1.00 83.12 93 GLY A O 1
ATOM 716 N N . PRO A 1 94 ? 8.630 -2.968 4.066 1.00 78.19 94 PRO A N 1
ATOM 717 C CA . PRO A 1 94 ? 9.663 -2.663 3.088 1.00 78.19 94 PRO A CA 1
ATOM 718 C C . PRO A 1 94 ? 11.034 -3.172 3.561 1.00 78.19 94 PRO A C 1
ATOM 720 O O . PRO A 1 94 ? 11.473 -2.900 4.672 1.00 78.19 94 PRO A O 1
ATOM 723 N N . ILE A 1 95 ? 11.762 -3.865 2.686 1.00 76.81 95 ILE A N 1
ATOM 724 C CA . ILE A 1 95 ? 13.157 -4.272 2.916 1.00 76.81 95 ILE A CA 1
ATOM 725 C C . ILE A 1 95 ? 13.969 -3.940 1.672 1.00 76.81 95 ILE A C 1
ATOM 727 O O . ILE A 1 95 ? 13.460 -4.071 0.564 1.00 76.81 95 ILE A O 1
ATOM 731 N N . ARG A 1 96 ? 15.227 -3.503 1.818 1.00 68.25 96 ARG A N 1
ATOM 732 C CA . ARG A 1 96 ? 16.071 -3.217 0.643 1.00 68.25 96 ARG A CA 1
ATOM 733 C C . ARG A 1 96 ? 16.162 -4.465 -0.260 1.00 68.25 96 ARG A C 1
ATOM 735 O O . ARG A 1 96 ? 16.335 -5.557 0.280 1.00 68.25 96 ARG A O 1
ATOM 742 N N . PRO A 1 97 ? 16.078 -4.318 -1.597 1.00 70.06 97 PRO A N 1
ATOM 743 C CA . PRO A 1 97 ? 15.922 -3.069 -2.363 1.00 70.06 97 PRO A CA 1
ATOM 744 C C . PRO A 1 97 ? 14.467 -2.562 -2.491 1.00 70.06 97 PRO A C 1
ATOM 746 O O . PRO A 1 97 ? 14.243 -1.425 -2.899 1.00 70.06 97 PRO A O 1
ATOM 749 N N . VAL A 1 98 ? 13.472 -3.360 -2.099 1.00 74.50 98 VAL A N 1
ATOM 750 C CA . VAL A 1 98 ? 12.034 -3.121 -2.308 1.00 74.50 98 VAL A CA 1
ATOM 751 C C . VAL A 1 98 ? 11.431 -2.280 -1.171 1.00 74.50 98 VAL A C 1
ATOM 753 O O . VAL A 1 98 ? 10.799 -2.775 -0.234 1.00 74.50 98 VAL A O 1
ATOM 756 N N . LYS A 1 99 ? 11.681 -0.969 -1.243 1.00 80.31 99 LYS A N 1
ATOM 757 C CA . LYS A 1 99 ? 11.380 0.003 -0.183 1.00 80.31 99 LYS A CA 1
ATOM 758 C C . LYS A 1 99 ? 10.807 1.317 -0.750 1.00 80.31 99 LYS A C 1
ATOM 760 O O . LYS A 1 99 ? 11.515 2.319 -0.818 1.00 80.31 99 LYS A O 1
ATOM 765 N N . PRO A 1 100 ? 9.533 1.338 -1.174 1.00 80.50 100 PRO A N 1
ATOM 766 C CA . PRO A 1 100 ? 9.003 2.489 -1.908 1.00 80.50 100 PRO A CA 1
ATOM 767 C C . PRO A 1 100 ? 8.623 3.694 -1.037 1.00 80.50 100 PRO A C 1
ATOM 769 O O . PRO A 1 100 ? 8.713 4.828 -1.497 1.00 80.50 100 PRO A O 1
ATOM 772 N N . PHE A 1 101 ? 8.226 3.486 0.224 1.00 88.12 101 PHE A N 1
ATOM 773 C CA . PHE A 1 101 ? 7.646 4.547 1.061 1.00 88.12 101 PHE A CA 1
ATOM 774 C C . PHE A 1 101 ? 8.166 4.548 2.510 1.00 88.12 101 PHE A C 1
ATOM 776 O O . PHE A 1 101 ? 8.839 3.615 2.951 1.00 88.12 101 PHE A O 1
ATOM 783 N N . TYR A 1 102 ? 7.850 5.619 3.254 1.00 85.25 102 TYR A N 1
ATOM 784 C CA . TYR A 1 102 ? 8.058 5.765 4.710 1.00 85.25 102 TYR A CA 1
ATOM 785 C C . TYR A 1 102 ? 9.505 5.617 5.199 1.00 85.25 102 TYR A C 1
ATOM 787 O O . TYR A 1 102 ? 9.755 4.981 6.220 1.00 85.25 102 TYR A O 1
ATOM 795 N N . LEU A 1 103 ? 10.476 6.183 4.462 1.00 66.62 103 LEU A N 1
ATOM 796 C CA . LEU A 1 103 ? 11.919 6.028 4.731 1.00 66.62 103 LEU A CA 1
ATOM 797 C C . LEU A 1 103 ? 12.339 4.554 4.882 1.00 66.62 103 LEU A C 1
ATOM 799 O O . LEU A 1 103 ? 13.421 4.302 5.406 1.00 66.62 103 LEU A O 1
ATOM 803 N N . GLY A 1 104 ? 11.499 3.612 4.417 1.00 51.91 104 GLY A N 1
ATOM 804 C CA . GLY A 1 104 ? 11.411 2.186 4.762 1.00 51.91 104 GLY A CA 1
ATOM 805 C C . GLY A 1 104 ? 12.081 1.729 6.034 1.00 51.91 104 GLY A C 1
ATOM 806 O O . GLY A 1 104 ? 13.076 0.998 6.008 1.00 51.91 104 GLY A O 1
ATOM 807 N N . VAL A 1 105 ? 11.504 2.185 7.127 1.00 44.22 105 VAL A N 1
ATOM 808 C CA . VAL A 1 105 ? 11.473 1.376 8.340 1.00 44.22 105 VAL A CA 1
ATOM 809 C C . VAL A 1 105 ? 10.900 -0.011 8.070 1.00 44.22 105 VAL A C 1
ATOM 811 O O . VAL A 1 105 ? 9.946 -0.098 7.266 1.00 44.22 105 VAL A O 1
#

pLDDT: mean 91.84, std 9.86, range [44.22, 98.69]

Secondary structure (DSSP, 8-state):
---THHHIIIIIT-TT--GGGEEEEE-TTS-EEEEEEEEEEEPTTSSSEEEEEEEEEEEEE-GGGTTTTHHHHHHHHHHHHHHHTT-SEEEES-BTTB--SGGG-

Foldseek 3Di:
DPDCVLVCVFAVVDPQHDVQQKAFDADPVRHTQWIWGKDFFADPVNPGGDLQEIEGADTDGDPVCPPVCPSVVRVVSNVCVSVVSPHPHYYYFADPPTARGDNGD

Sequence (105 aa):
LRSHTALDNAVFNKPYFDPAGFFVAEDDAGRLAGFAHAGFGPNDDLSALDHSHGVVCAIAVRPEHRRKKVGTELLRRCEDYLRGLGARVLRAGPIRPVKPFYLGV